Protein AF-A0A975T0T7-F1 (afdb_monomer)

Radius of gyration: 70.71 Å; Cα contacts (8 Å, |Δi|>4): 48; chains: 1; bounding box: 128×38×172 Å

Mean predicted aligned error: 21.13 Å

Solvent-accessible surface area (backbone atoms only — not comparable to full-atom values): 8539 Å² total; per-residue (Å²): 120,69,72,63,55,56,53,52,53,50,51,58,61,59,58,57,59,64,66,61,59,65,60,66,68,64,62,66,79,72,62,71,79,82,77,79,82,77,79,79,76,79,82,79,80,82,78,80,81,80,80,82,80,81,82,80,80,81,82,80,83,80,80,82,80,80,81,80,81,83,80,81,84,82,82,82,82,82,70,88,76,86,75,76,89,82,87,53,103,55,64,64,48,78,42,74,79,44,81,45,77,44,98,81,84,42,82,46,75,41,74,43,85,42,66,59,79,131

Sequence (118 aa):
MGKMVVTCVLALVFGFVGAFGAVATFQGSLQGAQGETGLTGAPGPTGPAGQDGADGLDGKDGKDGKAGKTGKAAKVQVKPVDLGSTGCSGRSVQVITDVTVTAGQKLRLTKKNVCVVK
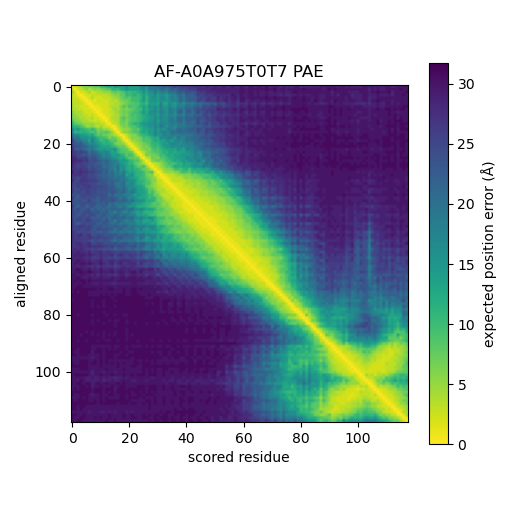
Foldseek 3Di:
DVVVVVVVVVCVVVVVVVPVVVVVVVVVVPDDDDDDDDDDDDDDDDDDDDDDDDDDDDDDDDDDDDDDDDDDDDDDDDDPDPDDDDDEPADWDKDFPDWDQDPPRDTDTDIDIDHDDD

Organism: NCBI:txid2849501

pLDDT: mean 75.36, std 14.73, range [47.97, 96.44]

Nearest PDB structures (foldseek):
  6z1p-assembly1_BE  TM=3.379E-01  e=6.964E+00  Tetrahymena thermophila SB210
  9c3c-assembly1_d  TM=2.327E-01  e=7.450E+00  Oryctolagus cuniculus

InterPro domains:
  IPR008160 Collagen triple helix repeat [PF01391] (31-72)

Structure (mmCIF, N/CA/C/O backbone):
data_AF-A0A975T0T7-F1
#
_entry.id   AF-A0A975T0T7-F1
#
loop_
_atom_site.group_PDB
_atom_site.id
_atom_site.type_symbol
_atom_site.label_atom_id
_atom_site.label_alt_id
_atom_site.label_comp_id
_atom_site.label_asym_id
_atom_site.label_entity_id
_atom_site.label_seq_id
_atom_site.pdbx_PDB_ins_code
_atom_site.Cartn_x
_atom_site.Cartn_y
_atom_site.Cartn_z
_atom_site.occupancy
_atom_site.B_iso_or_equiv
_atom_site.auth_seq_id
_atom_site.auth_comp_id
_atom_site.auth_asym_id
_atom_site.auth_atom_id
_atom_site.pdbx_PDB_model_num
ATOM 1 N N . MET A 1 1 ? -82.355 -4.352 106.293 1.00 59.28 1 MET A N 1
ATOM 2 C CA . MET A 1 1 ? -82.304 -5.206 105.081 1.00 59.28 1 MET A CA 1
ATOM 3 C C . MET A 1 1 ? -81.172 -4.854 104.101 1.00 59.28 1 MET A C 1
ATOM 5 O O . MET A 1 1 ? -80.663 -5.768 103.473 1.00 59.28 1 MET A O 1
ATOM 9 N N . GLY A 1 2 ? -80.691 -3.603 104.000 1.00 58.25 2 GLY A N 1
ATOM 10 C CA . GLY A 1 2 ? -79.673 -3.220 102.994 1.00 58.25 2 GLY A CA 1
ATOM 11 C C . GLY A 1 2 ? -78.262 -3.820 103.140 1.00 58.25 2 GLY A C 1
ATOM 12 O O . GLY A 1 2 ? -77.585 -4.024 102.140 1.00 58.25 2 GLY A O 1
ATOM 13 N N . LYS A 1 3 ? -77.817 -4.170 104.357 1.00 58.09 3 LYS A N 1
ATOM 14 C CA . LYS A 1 3 ? -76.463 -4.722 104.579 1.00 58.09 3 LYS A CA 1
ATOM 15 C C . LYS A 1 3 ? -76.270 -6.120 103.975 1.00 58.09 3 LYS A C 1
ATOM 17 O O . LYS A 1 3 ? -75.175 -6.437 103.544 1.00 58.09 3 LYS A O 1
ATOM 22 N N . MET A 1 4 ? -77.333 -6.921 103.887 1.00 65.12 4 MET A N 1
ATOM 23 C CA . MET A 1 4 ? -77.257 -8.305 103.401 1.00 65.12 4 MET A CA 1
ATOM 24 C C . MET A 1 4 ? -77.151 -8.382 101.868 1.00 65.12 4 MET A C 1
ATOM 26 O O . MET A 1 4 ? -76.485 -9.263 101.334 1.00 65.12 4 MET A O 1
ATOM 30 N N . VAL A 1 5 ? -77.745 -7.413 101.160 1.00 71.56 5 VAL A N 1
ATOM 31 C CA . VAL A 1 5 ? -77.688 -7.322 99.691 1.00 71.56 5 VAL A CA 1
ATOM 32 C C . VAL A 1 5 ? -76.306 -6.854 99.230 1.00 71.56 5 VAL A C 1
ATOM 34 O O . VAL A 1 5 ? -75.748 -7.424 98.298 1.00 71.56 5 VAL A O 1
ATOM 37 N N . VAL A 1 6 ? -75.707 -5.885 99.931 1.00 71.44 6 VAL A N 1
ATOM 38 C CA . VAL A 1 6 ? -74.359 -5.377 99.615 1.00 71.44 6 VAL A CA 1
ATOM 39 C C . VAL A 1 6 ? -73.295 -6.465 99.769 1.00 71.44 6 VAL A C 1
ATOM 41 O O . VAL A 1 6 ? -72.421 -6.581 98.914 1.00 71.44 6 VAL A O 1
ATOM 44 N N . THR A 1 7 ? -73.384 -7.309 100.802 1.00 73.00 7 THR A N 1
ATOM 45 C CA . THR A 1 7 ? -72.419 -8.402 101.004 1.00 73.00 7 THR A CA 1
ATOM 46 C C . THR A 1 7 ? -72.548 -9.495 99.939 1.00 73.00 7 THR A C 1
ATOM 48 O O . THR A 1 7 ? -71.535 -10.008 99.473 1.00 73.00 7 THR A O 1
ATOM 51 N N . CYS A 1 8 ? -73.770 -9.815 99.502 1.00 71.81 8 CYS A N 1
ATOM 52 C CA . CYS A 1 8 ? -74.005 -10.832 98.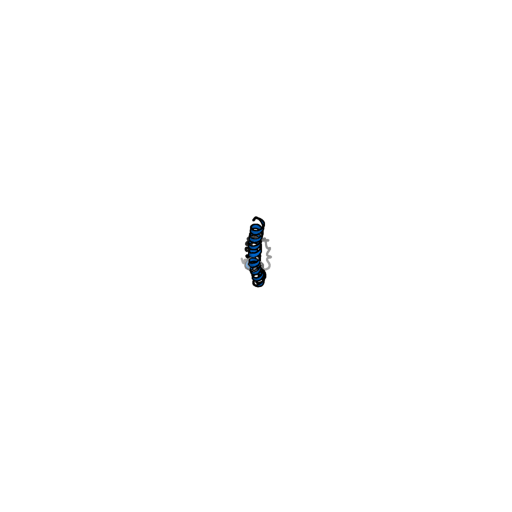471 1.00 71.81 8 CYS A CA 1
ATOM 53 C C . CYS A 1 8 ? -73.525 -10.370 97.083 1.00 71.81 8 CYS A C 1
ATOM 55 O O . CYS A 1 8 ? -72.896 -11.133 96.352 1.00 71.81 8 CYS A O 1
ATOM 57 N N . VAL A 1 9 ? -73.759 -9.097 96.743 1.00 73.88 9 VAL A N 1
ATOM 58 C CA . VAL A 1 9 ? -73.291 -8.506 95.479 1.00 73.88 9 VAL A CA 1
ATOM 59 C C . VAL A 1 9 ? -71.765 -8.384 95.464 1.00 73.88 9 VAL A C 1
ATOM 61 O O . VAL A 1 9 ? -71.150 -8.720 94.456 1.00 73.88 9 VAL A O 1
ATOM 64 N N . LEU A 1 10 ? -71.130 -8.006 96.584 1.00 67.38 10 LEU A N 1
ATOM 65 C CA . LEU A 1 10 ? -69.667 -8.039 96.684 1.00 67.38 10 LEU A CA 1
ATOM 66 C C . LEU A 1 10 ? -69.119 -9.463 96.497 1.00 67.38 10 LEU A C 1
ATOM 68 O O . LEU A 1 10 ? -68.175 -9.653 95.737 1.00 67.38 10 LEU A O 1
ATOM 72 N N . ALA A 1 11 ? -69.713 -10.471 97.143 1.00 69.31 11 ALA A N 1
ATOM 73 C CA . ALA A 1 11 ? -69.231 -11.851 97.061 1.00 69.31 11 ALA A CA 1
ATOM 74 C C . ALA A 1 11 ? -69.295 -12.424 95.632 1.00 69.31 11 ALA A C 1
ATOM 76 O O . ALA A 1 11 ? -68.367 -13.110 95.205 1.00 69.31 11 ALA A O 1
ATOM 77 N N . LEU A 1 12 ? -70.345 -12.103 94.869 1.00 67.62 12 LEU A N 1
ATOM 78 C CA . LEU A 1 12 ? -70.484 -12.548 93.478 1.00 67.62 12 LEU A CA 1
ATOM 79 C C . LEU A 1 12 ? -69.511 -11.835 92.527 1.00 67.62 12 LEU A C 1
ATOM 81 O O . LEU A 1 12 ? -68.972 -12.470 91.622 1.00 67.62 12 LEU A O 1
ATOM 85 N N . VAL A 1 13 ? -69.233 -10.547 92.754 1.00 64.81 13 VAL A N 1
ATOM 86 C CA . VAL A 1 13 ? -68.278 -9.770 91.943 1.00 64.81 13 VAL A CA 1
ATOM 87 C C . VAL A 1 13 ? -66.833 -10.188 92.230 1.00 64.81 13 VAL A C 1
ATOM 89 O O . VAL A 1 13 ? -66.057 -10.378 91.297 1.00 64.81 13 VAL A O 1
ATOM 92 N N . PHE A 1 14 ? -66.467 -10.404 93.497 1.00 61.16 14 PHE A N 1
ATOM 93 C CA . PHE A 1 14 ? -65.114 -10.840 93.861 1.00 61.16 14 PHE A CA 1
ATOM 94 C C . PHE A 1 14 ? -64.863 -12.332 93.577 1.00 61.16 14 PHE A C 1
ATOM 96 O O . PHE A 1 14 ? -63.736 -12.706 93.256 1.00 61.16 14 PHE A O 1
ATOM 103 N N . GLY A 1 15 ? -65.896 -13.182 93.621 1.00 59.81 15 GLY A N 1
ATOM 104 C CA . GLY A 1 15 ? -65.780 -14.614 93.325 1.00 59.81 15 GLY A CA 1
ATOM 105 C C . GLY A 1 15 ? -65.543 -14.942 91.844 1.00 59.81 15 GLY A C 1
ATOM 106 O O . GLY A 1 15 ? -64.828 -15.893 91.539 1.00 59.81 15 GLY A O 1
ATOM 107 N N . PHE A 1 16 ? -66.083 -14.146 90.912 1.00 57.09 16 PHE A N 1
ATOM 108 C CA . PHE A 1 16 ? -65.941 -14.403 89.468 1.00 57.09 16 PHE A CA 1
ATOM 109 C C . PHE A 1 16 ? -64.597 -13.939 88.883 1.00 57.09 16 PHE A C 1
ATOM 111 O O . PHE A 1 16 ? -64.105 -14.524 87.917 1.00 57.09 16 PHE A O 1
ATOM 118 N N . VAL A 1 17 ? -63.964 -12.927 89.486 1.00 60.28 17 VAL A N 1
ATOM 119 C CA . VAL A 1 17 ? -62.662 -12.401 89.033 1.00 60.28 17 VAL A CA 1
ATOM 120 C C . VAL A 1 17 ? -61.508 -13.352 89.393 1.00 60.28 17 VAL A C 1
ATOM 122 O O . VAL A 1 17 ? -60.499 -13.392 88.692 1.00 60.28 17 VAL A O 1
ATOM 125 N N . GLY A 1 18 ? -61.670 -14.188 90.425 1.00 55.28 18 GLY A N 1
ATOM 126 C CA . GLY A 1 18 ? -60.647 -15.152 90.849 1.00 55.28 18 GLY A CA 1
ATOM 127 C C . GLY A 1 18 ? -60.440 -16.340 89.898 1.00 55.28 18 GLY A C 1
ATOM 128 O O . GLY A 1 18 ? -59.330 -16.859 89.814 1.00 55.28 18 GLY A O 1
ATOM 129 N N . ALA A 1 19 ? -61.468 -16.761 89.151 1.00 55.59 19 ALA A N 1
ATOM 130 C CA . ALA A 1 19 ? -61.391 -17.953 88.295 1.00 55.59 19 ALA A CA 1
ATOM 131 C C . ALA A 1 19 ? -60.829 -17.673 86.886 1.00 55.59 19 ALA A C 1
ATOM 133 O O . ALA A 1 19 ? -60.197 -18.544 86.294 1.00 55.59 19 ALA A O 1
ATOM 134 N N . PHE A 1 20 ? -60.991 -16.453 86.360 1.00 59.03 20 PHE A N 1
ATOM 135 C CA . PHE A 1 20 ? -60.449 -16.073 85.045 1.00 59.03 20 PHE A CA 1
ATOM 136 C C . PHE A 1 20 ? -58.959 -15.696 85.079 1.00 59.03 20 PHE A C 1
ATOM 138 O O . PHE A 1 20 ? -58.284 -15.776 84.053 1.00 59.03 20 PHE A O 1
ATOM 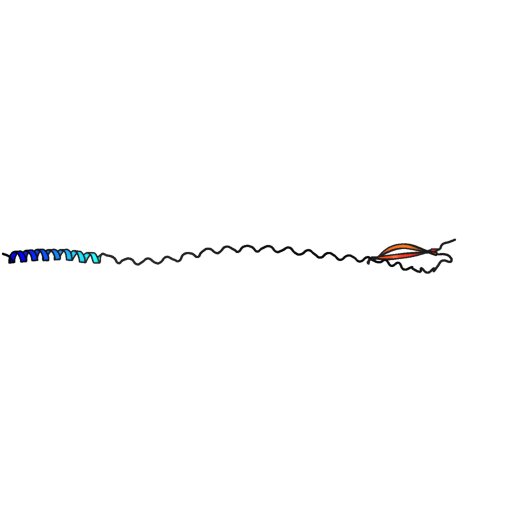145 N N . GLY A 1 21 ? -58.415 -15.350 86.251 1.00 55.03 21 GLY A N 1
ATOM 146 C CA . GLY A 1 21 ? -56.992 -15.035 86.413 1.00 55.03 21 GLY A CA 1
ATOM 147 C C . GLY A 1 21 ? -56.058 -16.247 86.283 1.00 55.03 21 GLY A C 1
ATOM 148 O O . GLY A 1 21 ? -54.898 -16.079 85.914 1.00 55.03 21 GLY A O 1
ATOM 149 N N . ALA A 1 22 ? -56.552 -17.467 86.530 1.00 54.66 22 ALA A N 1
ATOM 150 C CA . ALA A 1 22 ? -55.740 -18.687 86.463 1.00 54.66 22 ALA A CA 1
ATOM 151 C C . ALA A 1 22 ? -55.515 -19.207 85.029 1.00 54.66 22 ALA A C 1
ATOM 153 O O . ALA A 1 22 ? -54.559 -19.942 84.795 1.00 54.66 22 ALA A O 1
ATOM 154 N N . VAL A 1 23 ? -56.356 -18.824 84.056 1.00 57.12 23 VAL A N 1
ATOM 155 C CA . VAL A 1 23 ? -56.200 -19.277 82.659 1.00 57.12 23 VAL A CA 1
ATOM 156 C C . VAL A 1 23 ? -55.215 -18.406 81.866 1.00 57.12 23 VAL A C 1
ATOM 158 O O . VAL A 1 23 ? -54.580 -18.886 80.930 1.00 57.12 23 VAL A O 1
ATOM 161 N N . ALA A 1 24 ? -55.029 -17.143 82.269 1.00 55.53 24 ALA A N 1
ATOM 162 C CA . ALA A 1 24 ? -54.187 -16.186 81.550 1.00 55.53 24 ALA A CA 1
ATOM 163 C C . ALA A 1 24 ? -52.677 -16.397 81.775 1.00 55.53 24 ALA A C 1
ATOM 165 O O . ALA A 1 24 ? -51.871 -15.991 80.941 1.00 55.53 24 ALA A O 1
ATOM 166 N N . THR A 1 25 ? -52.268 -17.052 82.867 1.00 56.16 25 THR A N 1
ATOM 167 C CA . THR A 1 25 ? -50.843 -17.287 83.168 1.00 56.16 25 THR A CA 1
ATOM 168 C C . THR A 1 25 ? -50.283 -18.567 82.540 1.00 56.16 25 THR A C 1
ATOM 170 O O . THR A 1 25 ? -49.067 -18.689 82.417 1.00 56.16 25 THR A O 1
ATOM 173 N N . PHE A 1 26 ? -51.133 -19.493 82.078 1.00 57.59 26 PHE A N 1
ATOM 174 C CA . PHE A 1 26 ? -50.700 -20.741 81.431 1.00 57.59 26 PHE A CA 1
ATOM 175 C C . PHE A 1 26 ? -50.475 -20.627 79.916 1.00 57.59 26 PHE A C 1
ATOM 177 O O . PHE A 1 26 ? -49.784 -21.464 79.343 1.00 57.59 26 PHE A O 1
ATOM 184 N N . GLN A 1 27 ? -51.017 -19.606 79.244 1.00 57.66 27 GLN A N 1
ATOM 185 C CA . GLN A 1 27 ? -50.856 -19.466 77.787 1.00 57.66 27 GLN A CA 1
ATOM 186 C C . GLN A 1 27 ? -49.541 -18.784 77.378 1.00 57.66 27 GLN A C 1
ATOM 188 O O . GLN A 1 27 ? -49.110 -18.931 76.238 1.00 57.66 27 GLN A O 1
ATOM 193 N N . GLY A 1 28 ? -48.871 -18.082 78.297 1.00 58.09 28 GLY A N 1
ATOM 194 C CA . GLY A 1 28 ? -47.596 -17.416 78.013 1.00 58.09 28 GLY A CA 1
ATOM 195 C C . GLY A 1 28 ? -46.391 -18.359 77.936 1.00 58.09 28 GLY A C 1
ATOM 196 O O . GLY A 1 28 ? -45.397 -18.018 77.305 1.00 58.09 28 GLY A O 1
ATOM 197 N N . SER A 1 29 ? -46.461 -19.546 78.547 1.00 61.34 29 SER A N 1
ATOM 198 C CA . SER A 1 29 ? -45.332 -20.485 78.650 1.00 61.34 29 SER A CA 1
ATOM 199 C C . SER A 1 29 ? -45.235 -21.502 77.506 1.00 61.34 29 SER A C 1
ATOM 201 O O . SER A 1 29 ? -44.238 -22.213 77.417 1.00 61.34 29 SER A O 1
ATOM 203 N N . LEU A 1 30 ? -46.233 -21.562 76.616 1.00 64.75 30 LEU A N 1
ATOM 204 C CA . LEU A 1 30 ? -46.232 -22.431 75.428 1.00 64.75 30 LEU A CA 1
ATOM 205 C C . LEU A 1 30 ? -45.954 -21.680 74.118 1.00 64.75 30 LEU A C 1
ATOM 207 O O . LEU A 1 30 ? -45.768 -22.316 73.080 1.00 64.75 30 LEU A O 1
ATOM 211 N N . GLN A 1 31 ? -45.909 -20.346 74.141 1.00 72.94 31 GLN A N 1
ATOM 212 C CA . GLN A 1 31 ? -45.575 -19.568 72.954 1.00 72.94 31 GLN A CA 1
ATOM 213 C C . GLN A 1 31 ? -44.058 -19.631 72.737 1.00 72.94 31 GLN A C 1
ATOM 215 O O . GLN A 1 31 ? -43.291 -18.939 73.405 1.00 72.94 31 GLN A O 1
ATOM 220 N N . GLY A 1 32 ? -43.619 -20.498 71.822 1.00 75.69 32 GLY A N 1
ATOM 221 C CA . GLY A 1 32 ? -42.217 -20.580 71.414 1.00 75.69 32 GLY A CA 1
ATOM 222 C C . GLY A 1 32 ? -41.691 -19.225 70.932 1.00 75.69 32 GLY A C 1
ATOM 223 O O . GLY A 1 32 ? -42.444 -18.413 70.390 1.00 75.69 32 GLY A O 1
ATOM 224 N N . ALA A 1 33 ? -40.395 -18.978 71.142 1.00 81.62 33 ALA A N 1
ATOM 225 C CA . ALA A 1 33 ? -39.737 -17.773 70.652 1.00 81.62 33 ALA A CA 1
ATOM 226 C C . ALA A 1 33 ? -39.969 -17.613 69.140 1.00 81.62 33 ALA A C 1
ATOM 228 O O . ALA A 1 33 ? -39.939 -18.590 68.389 1.00 81.62 33 ALA A O 1
ATOM 229 N N . GLN A 1 34 ? -40.212 -16.377 68.698 1.00 83.44 34 GLN A N 1
ATOM 230 C CA . GLN A 1 34 ? -40.298 -16.063 67.275 1.00 83.44 34 GLN A CA 1
ATOM 231 C C . GLN A 1 34 ? -38.996 -16.498 66.588 1.00 83.44 34 GLN A C 1
ATOM 233 O O . GLN A 1 34 ? -37.911 -16.196 67.081 1.00 83.44 34 GLN A O 1
ATOM 238 N N . GLY A 1 35 ? -39.115 -17.218 65.469 1.00 85.25 35 GLY A N 1
ATOM 239 C CA . GLY A 1 35 ? -37.957 -17.669 64.699 1.00 85.25 35 GLY A CA 1
ATOM 240 C C . GLY A 1 35 ? -37.081 -16.500 64.246 1.00 85.25 35 GLY A C 1
ATOM 241 O O . GLY A 1 35 ? -37.577 -15.393 64.020 1.00 85.25 35 GLY A O 1
ATOM 242 N N . GLU A 1 36 ? -35.779 -16.753 64.122 1.00 89.75 36 GLU A N 1
ATOM 243 C CA . GLU A 1 36 ? -34.833 -15.760 63.619 1.00 89.75 36 GLU A CA 1
ATOM 244 C C . GLU A 1 36 ? -35.210 -15.305 62.203 1.00 89.75 36 GLU A C 1
ATOM 246 O O . GLU A 1 36 ? -35.731 -16.074 61.389 1.00 89.75 36 GLU A O 1
ATOM 251 N N . THR A 1 37 ? -34.942 -14.033 61.903 1.00 90.00 37 THR A N 1
ATOM 252 C CA . THR A 1 37 ? -35.093 -13.492 60.551 1.00 90.00 37 THR A CA 1
ATOM 253 C C . THR A 1 37 ? -34.204 -14.279 59.590 1.00 90.00 37 THR A C 1
ATOM 255 O O . THR A 1 37 ? -33.019 -14.474 59.855 1.00 90.00 37 THR A O 1
ATOM 258 N N . GLY A 1 38 ? -34.769 -14.713 58.460 1.00 89.94 38 GLY A N 1
ATOM 259 C CA . GLY A 1 38 ? -34.012 -15.417 57.427 1.00 89.94 38 GLY A CA 1
ATOM 260 C C . GLY A 1 38 ? -32.822 -14.598 56.917 1.00 89.94 38 GLY A C 1
ATOM 261 O O . GLY A 1 38 ? -32.863 -13.367 56.887 1.00 89.94 38 GLY A O 1
ATOM 262 N N . LEU A 1 39 ? -31.760 -15.291 56.503 1.00 93.12 39 LEU A N 1
ATOM 263 C CA . LEU A 1 39 ? -30.573 -14.658 55.931 1.00 93.12 39 LEU A CA 1
ATOM 264 C C . LEU A 1 39 ? -30.928 -13.872 54.660 1.00 93.12 39 LEU A C 1
ATOM 266 O O . LEU A 1 39 ? -31.739 -14.315 53.845 1.00 93.12 39 LEU A O 1
ATOM 270 N N . THR A 1 40 ? -30.276 -12.723 54.469 1.00 93.25 40 THR A N 1
ATOM 271 C CA . THR A 1 40 ? -30.348 -11.965 53.215 1.00 93.25 40 THR A CA 1
ATOM 272 C C . THR A 1 40 ? -29.873 -12.839 52.054 1.00 93.25 40 THR A C 1
ATOM 274 O O . THR A 1 40 ? -28.855 -13.524 52.162 1.00 93.25 40 THR A O 1
ATOM 277 N N . GLY A 1 41 ? -30.604 -12.808 50.936 1.00 93.00 41 GLY A N 1
ATOM 278 C CA . GLY A 1 41 ? -30.229 -13.538 49.726 1.00 93.00 41 GLY A CA 1
ATOM 279 C C . GLY A 1 41 ? -28.850 -13.129 49.198 1.00 93.00 41 GLY A C 1
ATOM 280 O O . GLY A 1 41 ? -28.401 -11.999 49.399 1.00 93.00 41 GLY A O 1
ATOM 281 N N . ALA A 1 42 ? -28.179 -14.055 48.512 1.00 95.44 42 ALA A N 1
ATOM 282 C CA . ALA A 1 42 ? -26.901 -13.772 47.870 1.00 95.44 42 ALA A CA 1
ATOM 283 C C . ALA A 1 42 ? -27.048 -12.670 46.797 1.00 95.44 42 ALA A C 1
ATOM 285 O O . ALA A 1 42 ? -28.112 -12.560 46.177 1.00 95.44 42 ALA A O 1
ATOM 286 N N . PRO A 1 43 ? -25.992 -11.874 46.539 1.00 95.19 43 PRO A N 1
ATOM 287 C CA . PRO A 1 43 ? -25.964 -10.958 45.404 1.00 95.19 43 PRO A CA 1
ATOM 288 C C . PRO A 1 43 ? -26.279 -11.678 44.086 1.00 95.19 43 PRO A C 1
ATOM 290 O O . PRO A 1 43 ? -25.914 -12.840 43.899 1.00 95.19 43 PRO A O 1
ATOM 293 N N . GLY A 1 44 ? -26.939 -10.975 43.163 1.00 95.50 44 GLY A N 1
ATOM 294 C CA . GLY A 1 44 ? -27.188 -11.493 41.819 1.00 95.50 44 GLY A CA 1
ATOM 295 C C . GLY A 1 44 ? -25.888 -11.738 41.035 1.00 95.50 44 GLY A C 1
ATOM 296 O O . GLY A 1 44 ? -24.844 -11.178 41.381 1.00 95.50 44 GLY A O 1
ATOM 297 N N . PRO A 1 45 ? -25.930 -12.560 39.972 1.00 96.38 45 PRO A N 1
ATOM 298 C CA . PRO A 1 45 ? -24.766 -12.795 39.126 1.00 96.38 45 PRO A CA 1
ATOM 299 C C . PRO A 1 45 ? -24.334 -11.514 38.401 1.00 96.38 45 PRO A C 1
ATOM 301 O O . PRO A 1 45 ? -25.150 -10.641 38.100 1.00 96.38 45 PRO A O 1
ATOM 304 N N . THR A 1 46 ? -23.045 -11.426 38.075 1.00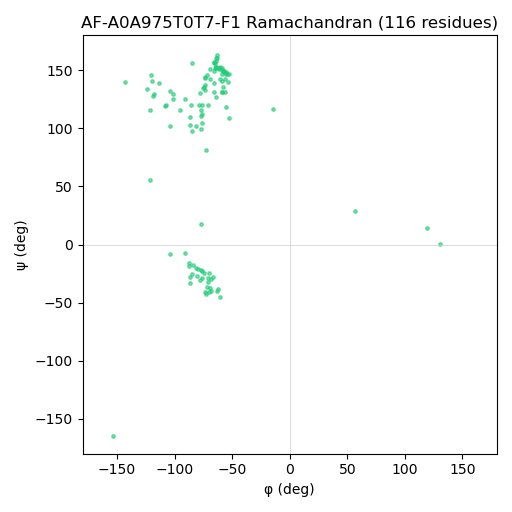 96.31 46 THR A N 1
ATOM 305 C CA . THR A 1 46 ? -22.507 -10.379 37.198 1.00 96.31 46 THR A CA 1
ATOM 306 C C . THR A 1 46 ? -23.194 -10.425 35.830 1.00 96.31 46 THR A C 1
ATOM 308 O O . THR A 1 46 ? -23.452 -11.505 35.297 1.00 96.31 46 THR A O 1
ATOM 311 N N . GLY A 1 47 ? -23.479 -9.255 35.251 1.00 95.88 47 GLY A N 1
ATOM 312 C CA . GLY A 1 47 ? -24.036 -9.152 33.901 1.00 95.88 47 GLY A CA 1
ATOM 313 C C . GLY A 1 47 ? -23.093 -9.699 32.815 1.00 95.88 47 GLY A C 1
ATOM 314 O O . GLY A 1 47 ? -21.896 -9.866 33.063 1.00 95.88 47 GLY A O 1
ATOM 315 N N . PRO A 1 48 ? -23.612 -9.980 31.605 1.00 96.38 48 PRO A N 1
ATOM 316 C CA . PRO A 1 48 ? -22.787 -10.426 30.486 1.00 96.38 48 PRO A CA 1
ATOM 317 C C . PRO A 1 48 ? -21.783 -9.344 30.066 1.00 96.38 48 PRO A C 1
ATOM 319 O O . PRO A 1 48 ? -21.984 -8.154 30.318 1.00 96.38 48 PRO A O 1
ATO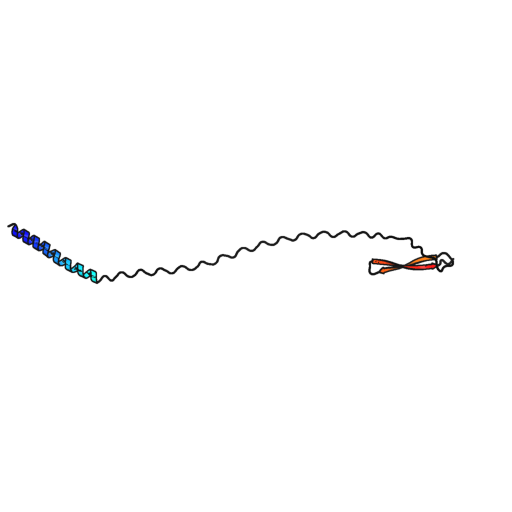M 322 N N . ALA A 1 49 ? -20.710 -9.762 29.393 1.00 96.25 49 ALA A N 1
ATOM 323 C CA . ALA A 1 49 ? -19.775 -8.836 28.761 1.00 96.25 49 ALA A CA 1
ATOM 324 C C . ALA A 1 49 ? -20.481 -7.972 27.696 1.00 96.25 49 ALA A C 1
ATOM 326 O O . ALA A 1 49 ? -21.487 -8.381 27.110 1.00 96.25 49 ALA A O 1
ATOM 327 N N . GLY A 1 50 ? -19.947 -6.772 27.449 1.00 95.94 50 GLY A N 1
ATOM 328 C CA . GLY A 1 50 ? -20.400 -5.919 26.349 1.00 95.94 50 GLY A CA 1
ATOM 329 C C . GLY A 1 50 ? -20.128 -6.555 24.982 1.00 95.94 50 GLY A C 1
ATOM 330 O O . GLY A 1 50 ? -19.295 -7.451 24.868 1.00 95.94 50 GLY A O 1
ATOM 331 N N . GLN A 1 51 ? -20.837 -6.091 23.951 1.00 96.44 51 GLN A N 1
ATOM 332 C CA . GLN A 1 51 ? -20.565 -6.497 22.569 1.00 96.44 51 GLN A CA 1
ATOM 333 C C . GLN A 1 51 ? -19.225 -5.925 22.095 1.00 96.44 51 GLN A C 1
ATOM 335 O O . GLN A 1 51 ? -18.815 -4.849 22.541 1.00 96.44 51 GLN A O 1
ATOM 340 N N . ASP A 1 52 ? -18.578 -6.632 21.171 1.00 95.69 52 ASP A N 1
ATOM 341 C CA . ASP A 1 52 ? -17.366 -6.151 20.514 1.00 95.69 52 ASP A CA 1
ATOM 342 C C . ASP A 1 52 ? -17.641 -4.853 19.734 1.00 95.69 52 ASP A C 1
ATOM 344 O O . ASP A 1 52 ? -18.760 -4.582 19.288 1.00 95.69 52 ASP A O 1
ATOM 348 N N . GLY A 1 53 ? -16.606 -4.022 19.588 1.00 95.31 53 GLY A N 1
ATOM 349 C CA . GLY A 1 53 ? -16.683 -2.816 18.767 1.00 95.31 53 GLY A CA 1
ATOM 350 C C . GLY A 1 53 ? -16.864 -3.147 17.282 1.00 95.31 53 GLY A C 1
ATOM 351 O O . GLY A 1 53 ? -16.480 -4.220 16.828 1.00 95.31 53 GLY A O 1
ATOM 352 N N . ALA A 1 54 ? -17.429 -2.210 16.518 1.00 96.12 54 ALA A N 1
ATOM 353 C CA . ALA A 1 54 ? -17.530 -2.348 15.067 1.00 96.12 54 ALA A CA 1
ATOM 354 C C . ALA A 1 54 ? -16.143 -2.338 14.401 1.00 96.12 54 ALA A C 1
ATOM 356 O O . ALA A 1 54 ? -15.228 -1.652 14.870 1.00 96.12 54 ALA A O 1
ATOM 357 N N . ASP A 1 55 ? -16.021 -3.051 13.280 1.00 95.50 55 ASP A N 1
ATOM 358 C CA . ASP A 1 55 ? -14.815 -3.044 12.455 1.00 95.50 55 ASP A CA 1
ATOM 359 C C . ASP A 1 55 ? -14.474 -1.626 11.963 1.00 95.50 55 ASP A C 1
ATOM 361 O O . ASP A 1 55 ? -15.341 -0.767 11.765 1.00 95.50 55 ASP A O 1
ATOM 365 N N . GLY A 1 56 ? -13.178 -1.374 11.766 1.00 95.50 56 GLY A N 1
ATOM 366 C CA . GLY A 1 56 ? -12.699 -0.123 11.181 1.00 95.50 56 GLY A CA 1
ATOM 367 C C . GLY A 1 56 ? -13.131 0.037 9.719 1.00 95.50 56 GLY A C 1
ATOM 368 O O . GLY A 1 56 ? -13.399 -0.936 9.024 1.00 95.50 56 GLY A O 1
ATOM 369 N N . LEU A 1 57 ? -13.167 1.283 9.237 1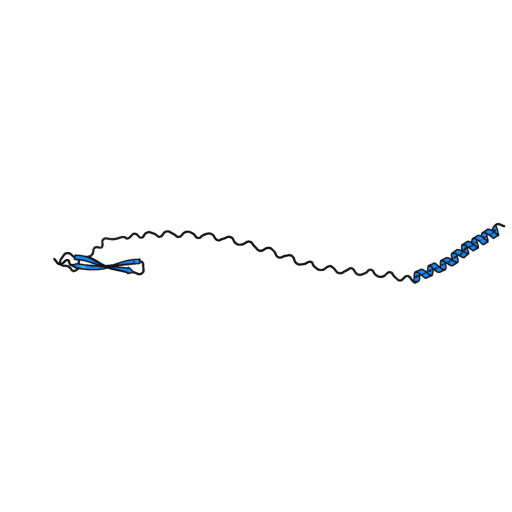.00 95.81 57 LEU A N 1
ATOM 370 C CA . LEU A 1 57 ? -13.421 1.570 7.823 1.00 95.81 57 LEU A CA 1
ATOM 371 C C . LEU A 1 57 ? -12.218 1.178 6.957 1.00 95.81 57 LEU A C 1
ATOM 373 O O . LEU A 1 57 ? -11.068 1.371 7.363 1.00 95.81 57 LEU A O 1
ATOM 377 N N . ASP A 1 58 ? -12.497 0.721 5.736 1.00 94.62 58 ASP A N 1
ATOM 378 C CA . ASP A 1 58 ? -11.470 0.431 4.739 1.00 94.62 58 ASP A CA 1
ATOM 379 C C . ASP A 1 58 ? -10.591 1.656 4.436 1.00 94.62 58 ASP A C 1
ATOM 381 O O . ASP A 1 58 ? -11.015 2.819 4.479 1.00 94.62 58 ASP A O 1
ATOM 385 N N . GLY A 1 59 ? -9.327 1.379 4.111 1.00 94.38 59 GLY A N 1
ATOM 386 C CA . GLY A 1 59 ? -8.378 2.393 3.671 1.00 94.38 59 GLY A CA 1
ATOM 387 C C . GLY A 1 59 ? -8.798 3.041 2.349 1.00 94.38 59 GLY A C 1
ATOM 388 O O . GLY A 1 59 ? -9.458 2.437 1.513 1.00 94.38 59 GLY A O 1
ATOM 389 N N . LYS A 1 60 ? -8.380 4.292 2.142 1.00 95.50 60 LYS A N 1
ATOM 390 C CA . LYS A 1 60 ? -8.604 5.018 0.883 1.00 95.50 60 LYS A CA 1
ATOM 391 C C . LYS A 1 60 ? -7.675 4.471 -0.197 1.00 95.50 60 LYS A C 1
ATOM 393 O O . LYS A 1 60 ? -6.507 4.206 0.096 1.00 95.50 60 LYS A O 1
ATOM 398 N N . ASP A 1 61 ? -8.156 4.423 -1.434 1.00 94.12 61 ASP A N 1
ATOM 399 C CA . ASP A 1 61 ? -7.326 4.070 -2.584 1.00 94.12 61 ASP A CA 1
ATOM 400 C C . ASP A 1 61 ? -6.084 4.970 -2.699 1.00 94.12 61 ASP A C 1
ATOM 402 O O . ASP A 1 61 ? -6.087 6.163 -2.362 1.00 94.12 61 ASP A O 1
ATOM 406 N N . GLY A 1 62 ? -4.993 4.374 -3.184 1.00 94.06 62 GLY A N 1
ATOM 407 C CA . GLY A 1 62 ? -3.757 5.088 -3.480 1.00 94.06 62 GLY A CA 1
ATOM 408 C C . GLY A 1 62 ? -3.936 6.101 -4.614 1.00 94.06 62 GLY A C 1
ATOM 409 O O . GLY A 1 62 ? -4.808 5.969 -5.464 1.00 94.06 62 GLY A O 1
ATOM 410 N N . LYS A 1 63 ? -3.081 7.129 -4.648 1.00 94.69 63 LYS A N 1
ATOM 411 C CA . LYS A 1 63 ? -3.057 8.089 -5.762 1.00 94.69 63 LYS A CA 1
ATOM 412 C C . LYS A 1 63 ? -2.441 7.447 -7.003 1.00 94.69 63 LYS A C 1
ATOM 414 O O . LYS A 1 63 ? -1.431 6.752 -6.889 1.00 94.69 63 LYS A O 1
ATOM 419 N N . ASP A 1 64 ? -2.977 7.788 -8.170 1.00 93.81 64 ASP A N 1
ATOM 420 C CA . ASP A 1 64 ? -2.404 7.395 -9.455 1.00 93.81 64 ASP A CA 1
ATOM 421 C C . ASP A 1 64 ? -0.928 7.802 -9.589 1.00 93.81 64 ASP A C 1
ATOM 423 O O . ASP A 1 64 ? -0.475 8.848 -9.100 1.00 93.81 64 ASP A O 1
ATOM 427 N N . GLY A 1 65 ? -0.167 6.965 -10.297 1.00 91.44 65 GLY A N 1
ATOM 428 C CA . GLY A 1 65 ? 1.229 7.231 -10.629 1.00 91.44 65 GLY A CA 1
ATOM 429 C C . GLY A 1 65 ? 1.394 8.442 -11.556 1.00 91.44 65 GLY A C 1
ATOM 430 O O . GLY A 1 65 ? 0.532 8.763 -12.371 1.00 91.44 65 GLY A O 1
ATOM 431 N N . LYS A 1 66 ? 2.542 9.125 -11.467 1.00 92.62 66 LYS A N 1
ATOM 432 C CA . LYS A 1 66 ? 2.874 10.233 -12.379 1.00 92.62 66 LYS A CA 1
ATOM 433 C C . LYS A 1 66 ? 3.135 9.705 -13.795 1.00 92.62 66 LYS A C 1
ATOM 435 O O . LYS A 1 66 ? 3.795 8.682 -13.960 1.00 92.62 66 LYS A O 1
ATOM 440 N N . ALA A 1 67 ? 2.699 10.457 -14.806 1.00 91.06 67 ALA A N 1
ATOM 441 C CA . ALA A 1 67 ? 3.017 10.173 -16.203 1.00 91.06 67 ALA A CA 1
ATOM 442 C C . ALA A 1 67 ? 4.540 10.096 -16.441 1.00 91.06 67 ALA A C 1
ATOM 444 O O . ALA A 1 67 ? 5.320 10.864 -15.866 1.00 91.06 67 ALA A O 1
ATOM 445 N N . GLY A 1 68 ? 4.958 9.169 -17.308 1.00 86.31 68 GLY A N 1
ATOM 446 C CA . GLY A 1 68 ? 6.354 9.014 -17.718 1.00 86.31 68 GLY A CA 1
ATOM 447 C C . GLY A 1 68 ? 6.879 10.237 -18.480 1.00 86.31 68 GLY A C 1
ATOM 448 O O . GLY A 1 68 ? 6.127 10.958 -19.132 1.00 86.31 68 GLY A O 1
ATOM 449 N N . LYS A 1 69 ? 8.192 10.485 -18.408 1.00 88.50 69 LYS A N 1
ATOM 450 C CA . LYS A 1 69 ? 8.833 11.591 -19.139 1.00 88.50 69 LYS A CA 1
ATOM 451 C C . LYS A 1 69 ? 8.936 11.254 -20.631 1.00 88.50 69 LYS A C 1
ATOM 453 O O . LYS A 1 69 ? 9.389 10.167 -20.980 1.00 88.50 69 LYS A O 1
ATOM 458 N N . THR A 1 70 ? 8.605 12.205 -21.503 1.00 87.25 70 THR A N 1
ATOM 459 C CA . THR A 1 70 ? 8.815 12.090 -22.955 1.00 87.25 70 THR A CA 1
ATOM 460 C C . THR A 1 70 ? 10.299 11.872 -23.282 1.00 87.25 70 THR A C 1
ATOM 462 O O . THR A 1 70 ? 11.164 12.599 -22.785 1.00 87.25 70 THR A O 1
ATOM 465 N N . GLY A 1 71 ? 10.607 10.881 -24.126 1.00 79.25 71 GLY A N 1
ATOM 466 C CA . GLY A 1 71 ? 11.968 10.608 -24.601 1.00 79.25 71 GLY A CA 1
ATOM 467 C C . GLY A 1 71 ? 12.512 11.739 -25.483 1.00 79.25 71 GLY A C 1
ATOM 468 O O . GLY A 1 71 ? 11.791 12.301 -26.305 1.00 79.25 71 GLY A O 1
ATOM 469 N N . LYS A 1 72 ? 13.792 12.098 -25.320 1.00 81.44 72 LYS A N 1
ATOM 470 C CA . LYS A 1 72 ? 14.439 13.138 -26.140 1.00 81.44 72 LYS A CA 1
ATOM 471 C C . LYS A 1 72 ? 14.715 12.609 -27.553 1.00 81.44 72 LYS A C 1
ATOM 473 O O . LYS A 1 72 ? 15.290 11.535 -27.701 1.00 81.44 72 LYS A O 1
ATOM 478 N N . ALA A 1 73 ? 14.372 13.387 -28.582 1.00 75.06 73 ALA A N 1
ATOM 479 C CA . ALA A 1 73 ? 14.710 13.073 -29.970 1.00 75.06 73 ALA A CA 1
ATOM 480 C C . ALA A 1 73 ? 16.239 13.088 -30.183 1.00 75.06 73 ALA A C 1
ATOM 482 O O . ALA A 1 73 ? 16.910 14.074 -29.862 1.00 75.06 73 ALA A O 1
ATOM 483 N N . ALA A 1 74 ? 16.797 12.006 -30.734 1.00 69.69 74 ALA A N 1
ATOM 484 C CA . ALA A 1 74 ? 18.216 11.916 -31.065 1.00 69.69 74 ALA A CA 1
ATOM 485 C C . ALA A 1 74 ? 18.513 12.703 -32.354 1.00 69.69 74 ALA A C 1
ATOM 487 O O . ALA A 1 74 ? 18.028 12.364 -33.431 1.00 69.69 74 ALA A O 1
ATOM 488 N N . LYS A 1 75 ? 19.326 13.763 -32.259 1.00 62.41 75 LYS A N 1
ATOM 489 C CA . LYS A 1 75 ? 19.850 14.473 -33.436 1.00 62.41 75 LYS A CA 1
ATOM 490 C C . LYS A 1 75 ? 20.984 13.649 -34.054 1.00 62.41 75 LYS A C 1
ATOM 492 O O . LYS A 1 75 ? 22.062 13.555 -33.470 1.00 62.41 75 LYS A O 1
ATOM 497 N N . VAL A 1 76 ? 20.755 13.080 -35.237 1.00 73.06 76 VAL A N 1
ATOM 498 C CA . VAL A 1 76 ? 21.798 12.412 -36.031 1.00 73.06 76 VAL A CA 1
ATOM 499 C C . VAL A 1 76 ? 22.666 13.485 -36.689 1.00 73.06 76 VAL A C 1
ATOM 501 O O . VAL A 1 76 ? 22.249 14.141 -37.638 1.00 73.06 76 VAL A O 1
ATOM 504 N N . GLN A 1 77 ? 23.870 13.701 -36.162 1.00 58.66 77 GLN A N 1
ATOM 505 C CA . GLN A 1 77 ? 24.854 14.590 -36.779 1.00 58.66 77 GLN A CA 1
ATOM 506 C C . GLN A 1 77 ? 25.665 13.805 -37.813 1.00 58.66 77 GLN A C 1
ATOM 508 O O . GLN A 1 77 ? 26.572 13.052 -37.458 1.00 58.66 77 GLN A O 1
ATOM 513 N N . VAL A 1 78 ? 25.352 13.988 -39.094 1.00 47.97 78 VAL A N 1
ATOM 514 C CA . VAL A 1 78 ? 26.208 13.533 -40.195 1.00 47.97 78 VAL A CA 1
ATOM 515 C C . VAL A 1 78 ? 27.262 14.603 -40.472 1.00 47.97 78 VAL A C 1
ATOM 517 O O . VAL A 1 78 ? 27.001 15.601 -41.135 1.00 47.97 78 VAL A O 1
ATOM 520 N N . LYS A 1 79 ? 28.465 14.425 -39.920 1.00 64.44 79 LYS A N 1
ATOM 521 C CA . LYS A 1 79 ? 29.630 15.198 -40.368 1.00 64.44 79 LYS A CA 1
ATOM 522 C C . LYS A 1 79 ? 30.069 14.660 -41.735 1.00 64.44 79 LYS A C 1
ATOM 524 O O . LYS A 1 79 ? 30.105 13.433 -41.881 1.00 64.44 79 LYS A O 1
ATOM 529 N N . PRO A 1 80 ? 30.419 15.520 -42.709 1.00 56.66 80 PRO A N 1
ATOM 530 C CA . PRO A 1 80 ? 31.087 15.077 -43.924 1.00 56.66 80 PRO A CA 1
ATOM 531 C C . PRO A 1 80 ? 32.345 14.322 -43.506 1.00 56.66 80 PRO A C 1
ATOM 533 O O . PRO A 1 80 ? 33.188 14.857 -42.788 1.00 56.66 80 PRO A O 1
ATOM 536 N N . VAL A 1 81 ? 32.416 13.040 -43.850 1.00 60.09 81 VAL A N 1
ATOM 537 C CA . VAL A 1 81 ? 33.616 12.262 -43.577 1.00 60.09 81 VAL A CA 1
ATOM 538 C C . VAL A 1 81 ? 34.546 12.484 -44.758 1.00 60.09 81 VAL A C 1
ATOM 540 O O . VAL A 1 81 ? 34.253 12.004 -45.850 1.00 60.09 81 VAL A O 1
ATOM 543 N N . ASP A 1 82 ? 35.642 13.207 -44.536 1.00 56.03 82 ASP A N 1
ATOM 544 C CA . ASP A 1 82 ? 36.763 13.233 -45.470 1.00 56.03 82 ASP A CA 1
ATOM 545 C C . ASP A 1 82 ? 37.477 11.887 -45.411 1.00 56.03 82 ASP A C 1
ATOM 547 O O . ASP A 1 82 ? 37.911 11.412 -44.360 1.00 56.03 82 ASP A O 1
ATOM 551 N N . LEU A 1 83 ? 37.512 11.223 -46.555 1.00 53.06 83 LEU A N 1
ATOM 552 C CA . LEU A 1 83 ? 37.730 9.788 -46.652 1.00 53.06 83 LEU A CA 1
ATOM 553 C C . LEU A 1 83 ? 38.965 9.486 -47.500 1.00 53.06 83 LEU A C 1
ATOM 555 O O . LEU A 1 83 ? 38.900 8.756 -48.481 1.00 53.06 83 LEU A O 1
ATOM 559 N N . GLY A 1 84 ? 40.081 10.087 -47.073 1.00 52.38 84 GLY A N 1
ATOM 560 C CA . GLY A 1 84 ? 41.425 10.037 -47.658 1.00 52.38 84 GLY A CA 1
ATOM 561 C C . GLY A 1 84 ? 41.662 8.941 -48.702 1.00 52.38 84 GLY A C 1
ATOM 562 O O . GLY A 1 84 ? 41.648 7.747 -48.402 1.00 52.38 84 GLY A O 1
ATOM 563 N N . SER A 1 85 ? 41.942 9.365 -49.933 1.00 52.97 85 SER A N 1
ATOM 564 C CA . SER A 1 85 ? 42.299 8.513 -51.063 1.00 52.97 85 SER A CA 1
ATOM 565 C C . SER A 1 85 ? 43.715 7.954 -50.901 1.00 52.97 85 SER A C 1
ATOM 567 O O . SER A 1 85 ? 44.671 8.472 -51.472 1.00 52.97 85 SER A O 1
ATOM 569 N N . THR A 1 86 ? 43.875 6.895 -50.115 1.00 54.38 86 THR A N 1
ATOM 570 C CA . THR A 1 86 ? 45.111 6.099 -50.103 1.00 54.38 86 THR A CA 1
ATOM 571 C C . THR A 1 86 ? 44.870 4.800 -50.868 1.00 54.38 86 THR A C 1
ATOM 573 O O . THR A 1 86 ? 44.220 3.888 -50.366 1.00 54.38 86 THR A O 1
ATOM 576 N N . GLY A 1 87 ? 45.361 4.738 -52.115 1.00 58.59 87 GLY A N 1
ATOM 577 C CA . GLY A 1 87 ? 45.522 3.471 -52.846 1.00 58.59 87 GLY A CA 1
ATOM 578 C C . GLY A 1 87 ? 44.980 3.379 -54.277 1.00 58.59 87 GLY A C 1
ATOM 579 O O . GLY A 1 87 ? 45.136 2.326 -54.882 1.00 58.59 87 GLY A O 1
ATOM 580 N N . CYS A 1 88 ? 44.382 4.426 -54.854 1.00 57.41 88 CYS A N 1
ATOM 581 C CA . CYS A 1 88 ? 43.939 4.399 -56.257 1.00 57.41 88 CYS A CA 1
ATOM 582 C C . CYS A 1 88 ? 44.690 5.458 -57.076 1.00 57.41 88 CYS A C 1
ATOM 584 O O . CYS A 1 88 ? 44.692 6.627 -56.700 1.00 57.41 88 CYS A O 1
ATOM 586 N N . SER A 1 89 ? 45.268 5.087 -58.227 1.00 58.53 89 SER A N 1
ATOM 587 C CA . SER A 1 89 ? 45.897 6.036 -59.169 1.00 58.53 89 SER A CA 1
ATOM 588 C C . SER A 1 89 ? 44.875 6.822 -60.021 1.00 58.53 89 SER A C 1
ATOM 590 O O . SER A 1 89 ? 45.225 7.368 -61.064 1.00 58.53 89 SER A O 1
ATOM 592 N N . GLY A 1 90 ? 43.600 6.852 -59.606 1.00 65.44 90 GLY A N 1
ATOM 593 C CA . GLY A 1 90 ? 42.456 7.446 -60.313 1.00 65.44 90 GLY A CA 1
ATOM 594 C C . GLY A 1 90 ? 41.336 7.887 -59.353 1.00 65.44 90 GLY A C 1
ATOM 595 O O . GLY A 1 90 ? 41.556 7.980 -58.145 1.00 65.44 90 GLY A O 1
ATOM 596 N N . ARG A 1 91 ? 40.116 8.155 -59.861 1.00 67.75 91 ARG A N 1
ATOM 597 C CA . ARG A 1 91 ? 38.943 8.463 -59.008 1.00 67.75 91 ARG A CA 1
ATOM 598 C C . ARG A 1 91 ? 38.568 7.229 -58.181 1.00 67.75 91 ARG A C 1
ATOM 600 O O . ARG A 1 91 ? 38.439 6.133 -58.720 1.00 67.75 91 ARG A O 1
ATOM 607 N N . SER A 1 92 ? 38.375 7.407 -56.878 1.00 66.88 92 SER A N 1
ATOM 608 C CA . SER A 1 92 ? 37.917 6.348 -55.972 1.00 66.88 92 SER A CA 1
ATOM 609 C C . SER A 1 92 ? 36.612 6.748 -55.300 1.00 66.88 92 SER A C 1
ATOM 611 O O . SER A 1 92 ? 36.378 7.929 -55.038 1.00 66.88 92 SER A O 1
ATOM 613 N N . VAL A 1 93 ? 35.749 5.760 -55.063 1.00 69.62 93 VAL A N 1
ATOM 614 C CA . VAL A 1 93 ? 34.475 5.919 -54.355 1.00 69.62 93 VAL A CA 1
ATOM 615 C C . VAL A 1 93 ? 34.530 5.048 -53.109 1.00 69.62 93 VAL A C 1
ATOM 617 O O . VAL A 1 93 ? 34.842 3.859 -53.190 1.00 69.62 93 VAL A O 1
ATOM 620 N N . GLN A 1 94 ? 34.233 5.629 -51.948 1.00 69.50 94 GLN A N 1
ATOM 621 C CA . GLN A 1 94 ? 34.069 4.844 -50.732 1.00 69.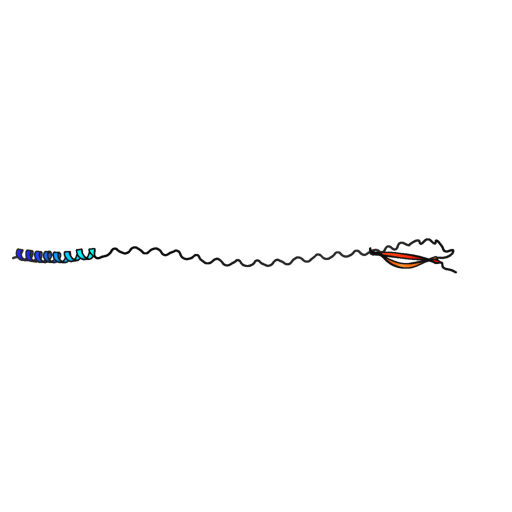50 94 GLN A CA 1
ATOM 622 C C . GLN A 1 94 ? 32.652 4.315 -50.622 1.00 69.50 94 GLN A C 1
ATOM 624 O O . GLN A 1 94 ? 31.692 5.080 -50.549 1.00 69.50 94 GLN A O 1
ATOM 629 N N . VAL A 1 95 ? 32.546 2.991 -50.575 1.00 73.94 95 VAL A N 1
ATOM 630 C CA . VAL A 1 95 ? 31.279 2.285 -50.412 1.00 73.94 95 VAL A CA 1
ATOM 631 C C . VAL A 1 95 ? 31.199 1.783 -48.977 1.00 73.94 95 VAL A C 1
ATOM 633 O O . VAL A 1 95 ? 32.156 1.214 -48.446 1.00 73.94 95 VAL A O 1
ATOM 636 N N . ILE A 1 96 ? 30.057 2.020 -48.336 1.00 80.62 96 ILE A N 1
ATOM 637 C CA . ILE A 1 96 ? 29.734 1.399 -47.053 1.00 80.62 96 ILE A CA 1
ATOM 638 C C . ILE A 1 96 ? 29.343 -0.044 -47.366 1.00 80.62 96 ILE A C 1
ATOM 640 O O . ILE A 1 96 ? 28.334 -0.263 -48.030 1.00 80.62 96 ILE A O 1
ATOM 644 N N . THR A 1 97 ? 30.153 -1.011 -46.942 1.00 79.94 97 THR A N 1
ATOM 645 C CA . THR A 1 97 ? 29.867 -2.434 -47.189 1.00 79.94 97 THR A CA 1
ATOM 646 C C . THR A 1 97 ? 28.971 -3.016 -46.113 1.00 79.94 97 THR A C 1
ATOM 648 O O . THR A 1 97 ? 28.127 -3.850 -46.409 1.00 79.94 97 THR A O 1
ATOM 651 N N . ASP A 1 98 ? 29.120 -2.532 -44.879 1.00 81.75 98 ASP A N 1
ATOM 652 C CA . ASP A 1 98 ? 28.411 -3.076 -43.731 1.00 81.75 98 ASP A CA 1
ATOM 653 C C . ASP A 1 98 ? 28.011 -1.970 -42.762 1.00 81.75 98 ASP A C 1
ATOM 655 O O . ASP A 1 98 ? 28.781 -1.047 -42.467 1.00 81.75 98 ASP A O 1
ATOM 659 N N . VAL A 1 99 ? 26.800 -2.103 -42.228 1.00 84.38 99 VAL A N 1
ATOM 660 C CA . VAL A 1 99 ? 26.273 -1.262 -41.156 1.00 84.38 99 VAL A CA 1
ATOM 661 C C . VAL A 1 99 ? 25.925 -2.175 -39.994 1.00 84.38 99 VAL A C 1
ATOM 663 O O . VAL A 1 99 ? 25.045 -3.022 -40.105 1.00 84.38 99 VAL A O 1
ATOM 666 N N . THR A 1 100 ? 26.618 -2.009 -38.871 1.00 84.75 100 THR A N 1
ATOM 667 C CA . THR A 1 100 ? 26.389 -2.816 -37.666 1.00 84.75 100 THR A CA 1
ATOM 668 C C . THR A 1 100 ? 25.980 -1.928 -36.499 1.00 84.75 100 THR A C 1
ATOM 670 O O . THR A 1 100 ? 26.498 -0.823 -36.327 1.00 84.75 100 THR A O 1
ATOM 673 N N . VAL A 1 101 ? 25.028 -2.403 -35.693 1.00 83.38 101 VAL A N 1
ATOM 674 C CA . VAL A 1 101 ? 24.606 -1.741 -34.453 1.00 83.38 101 VAL A CA 1
ATOM 675 C C . VAL A 1 101 ? 25.369 -2.381 -33.302 1.00 83.38 101 VAL A C 1
ATOM 677 O O . VAL A 1 101 ? 25.209 -3.568 -33.031 1.00 83.38 101 VAL A O 1
ATOM 680 N N . THR A 1 102 ? 26.220 -1.611 -32.628 1.00 81.31 102 THR A N 1
ATOM 681 C CA . THR A 1 102 ? 26.982 -2.111 -31.476 1.00 81.31 102 THR A CA 1
ATOM 682 C C . THR A 1 102 ? 26.167 -2.016 -30.185 1.00 81.31 102 THR A C 1
ATOM 684 O O . THR A 1 102 ? 25.288 -1.156 -30.065 1.00 81.31 102 THR A O 1
ATOM 687 N N . ALA A 1 103 ? 26.500 -2.848 -29.189 1.00 69.44 103 ALA A N 1
ATOM 688 C CA . ALA A 1 103 ? 25.972 -2.744 -27.828 1.00 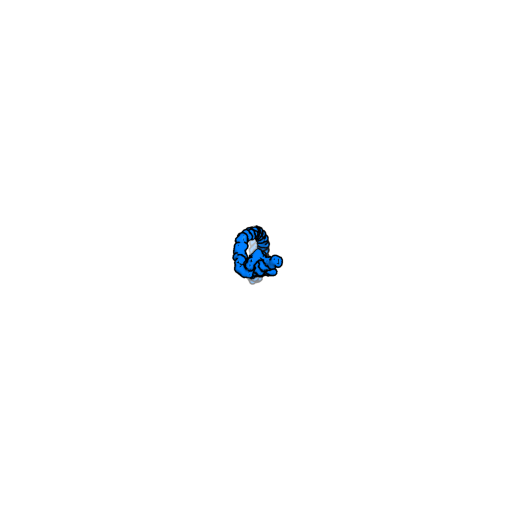69.44 103 ALA A CA 1
ATOM 689 C C . ALA A 1 103 ? 26.198 -1.311 -27.308 1.00 69.44 103 ALA A C 1
ATOM 691 O O . ALA A 1 103 ? 27.334 -0.876 -27.142 1.00 69.44 103 ALA A O 1
ATOM 692 N N . GLY A 1 104 ? 25.117 -0.539 -27.180 1.00 71.44 104 GLY A N 1
ATOM 693 C CA . GLY A 1 104 ? 25.168 0.913 -26.953 1.00 71.44 104 GLY A CA 1
ATOM 694 C C . GLY A 1 104 ? 24.507 1.773 -28.038 1.00 71.44 104 GLY A C 1
ATOM 695 O O . GLY A 1 104 ? 24.738 2.977 -28.059 1.00 71.44 104 GLY A O 1
ATOM 696 N N . GLN A 1 105 ? 23.704 1.186 -28.939 1.00 76.75 105 GLN A N 1
ATOM 697 C CA . GLN A 1 105 ? 22.914 1.912 -29.955 1.00 76.75 105 GLN A CA 1
ATOM 698 C C . GLN A 1 105 ? 23.751 2.822 -30.870 1.00 76.75 105 GLN A C 1
ATOM 700 O O . GLN A 1 105 ? 23.273 3.833 -31.386 1.00 76.75 105 GLN A O 1
ATOM 705 N N . LYS A 1 106 ? 25.016 2.465 -31.096 1.00 79.06 106 LYS A N 1
ATOM 706 C CA . LYS A 1 106 ? 25.906 3.208 -31.985 1.00 79.06 106 LYS A CA 1
ATOM 707 C C . LYS A 1 106 ? 26.001 2.490 -33.325 1.00 79.06 106 LYS A C 1
ATOM 709 O O . LYS A 1 106 ? 26.249 1.288 -33.380 1.00 79.06 106 LYS A O 1
ATOM 714 N N . LEU A 1 107 ? 25.800 3.241 -34.404 1.00 85.56 107 LEU A N 1
ATOM 715 C CA . LEU A 1 107 ? 25.976 2.754 -35.769 1.00 85.56 107 LEU A CA 1
ATOM 716 C C . LEU A 1 107 ? 27.470 2.743 -36.104 1.00 85.56 107 LEU A C 1
ATOM 718 O O . LEU A 1 107 ? 28.128 3.787 -36.072 1.00 85.56 107 LEU A O 1
ATOM 722 N N . ARG A 1 108 ? 28.009 1.567 -36.422 1.00 81.00 108 ARG A N 1
ATOM 723 C CA . ARG A 1 108 ? 29.373 1.388 -36.921 1.00 81.00 108 ARG A CA 1
ATOM 724 C C . ARG A 1 108 ? 29.307 1.040 -38.406 1.00 81.00 108 ARG A C 1
ATOM 726 O O . ARG A 1 108 ? 28.688 0.055 -38.794 1.00 81.00 108 ARG A O 1
ATOM 733 N N . LEU A 1 109 ? 29.933 1.884 -39.221 1.00 86.25 109 LEU A N 1
ATOM 734 C CA . LEU A 1 109 ? 29.983 1.757 -40.677 1.00 86.25 109 LEU A CA 1
ATOM 735 C C . LEU A 1 109 ? 31.341 1.176 -41.080 1.00 86.25 109 LEU A C 1
ATOM 737 O O . LEU A 1 109 ? 32.373 1.760 -40.732 1.00 86.25 109 LEU A O 1
ATOM 741 N N . THR A 1 110 ? 31.348 0.079 -41.830 1.00 81.56 110 THR A N 1
ATOM 742 C CA . THR A 1 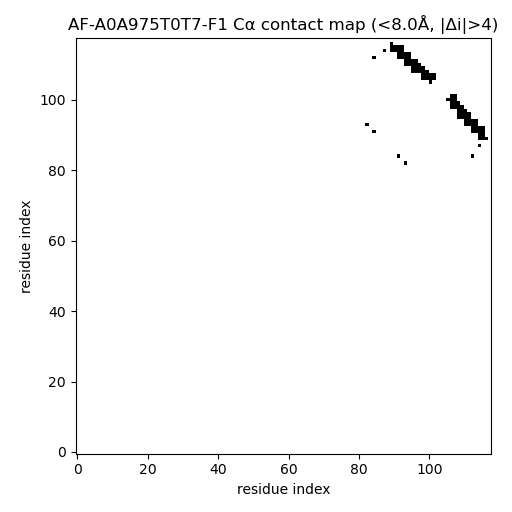110 ? 32.553 -0.452 -42.482 1.00 81.56 110 THR A CA 1
ATOM 743 C C . THR A 1 110 ? 32.655 0.147 -43.879 1.00 81.56 110 THR A C 1
ATOM 745 O O . THR A 1 110 ? 31.703 0.081 -44.656 1.00 81.56 110 THR A O 1
ATOM 748 N N . LYS A 1 111 ? 33.793 0.769 -44.196 1.00 80.50 111 LYS A N 1
ATOM 749 C CA . LYS A 1 111 ? 34.023 1.457 -45.473 1.00 80.50 111 LYS A CA 1
ATOM 750 C C . LYS A 1 111 ? 35.092 0.735 -46.274 1.00 80.50 111 LYS A C 1
ATOM 752 O O . LYS A 1 111 ? 36.115 0.341 -45.714 1.00 80.50 111 LYS A O 1
ATOM 757 N N . LYS A 1 112 ? 34.876 0.613 -47.581 1.00 78.75 112 LYS A N 1
ATOM 758 C CA . LYS A 1 112 ? 35.849 0.067 -48.529 1.00 78.75 112 LYS A CA 1
ATOM 759 C C . LYS A 1 112 ? 36.110 1.076 -49.642 1.00 78.75 112 LYS A C 1
ATOM 761 O O . LYS A 1 112 ? 35.174 1.647 -50.197 1.00 78.75 112 LYS A O 1
ATOM 766 N N . ASN A 1 113 ? 37.383 1.280 -49.971 1.00 72.75 113 ASN A N 1
ATOM 767 C CA . ASN A 1 113 ? 37.789 2.047 -51.145 1.00 72.75 113 ASN A CA 1
ATOM 768 C C . ASN A 1 113 ? 37.576 1.191 -52.399 1.00 72.75 113 ASN A C 1
ATOM 770 O O . ASN A 1 113 ? 38.168 0.116 -52.515 1.00 72.75 113 ASN A O 1
ATOM 774 N N . VAL A 1 114 ? 36.746 1.661 -53.329 1.00 71.81 114 VAL A N 1
ATOM 775 C CA . VAL A 1 114 ? 36.579 1.051 -54.653 1.00 71.81 114 VAL A CA 1
ATOM 776 C C . VAL A 1 114 ? 37.227 1.976 -55.679 1.00 71.81 114 VAL A C 1
ATOM 778 O O . VAL A 1 114 ? 36.846 3.142 -55.806 1.00 71.81 114 VAL A O 1
ATOM 781 N N . CYS A 1 115 ? 38.237 1.475 -56.391 1.00 69.81 115 CYS A N 1
ATOM 782 C CA . CYS A 1 115 ? 38.865 2.222 -57.476 1.00 69.81 115 CYS A CA 1
ATOM 783 C C . CYS A 1 115 ? 37.975 2.156 -58.723 1.00 69.81 115 CYS A C 1
ATOM 785 O O . CYS A 1 115 ? 37.570 1.068 -59.134 1.00 69.81 115 CYS A O 1
ATOM 787 N N . VAL A 1 116 ? 37.691 3.306 -59.339 1.00 66.19 116 VAL A N 1
ATOM 788 C CA . VAL A 1 116 ? 37.026 3.352 -60.645 1.00 66.19 116 VAL A CA 1
ATOM 789 C C . VAL A 1 116 ? 38.099 3.119 -61.701 1.00 66.19 116 VAL A C 1
ATOM 791 O O . VAL A 1 116 ? 38.911 4.004 -61.979 1.00 66.19 116 VAL A O 1
ATOM 794 N N . VAL A 1 117 ? 38.143 1.901 -62.234 1.00 61.12 117 VAL A N 1
ATOM 795 C CA . VAL A 1 117 ? 38.985 1.566 -63.387 1.00 61.12 117 VAL A CA 1
ATOM 796 C C . VAL A 1 117 ? 38.310 2.156 -64.627 1.00 61.12 117 VAL A C 1
ATOM 798 O O . VAL A 1 117 ? 37.086 2.104 -64.735 1.00 61.12 117 VAL A O 1
ATOM 801 N N . LYS A 1 118 ? 39.094 2.810 -65.485 1.00 61.62 118 LYS A N 1
ATOM 802 C CA . LYS A 1 118 ? 38.603 3.461 -66.703 1.00 61.62 118 LYS A CA 1
ATOM 803 C C . LYS A 1 118 ? 38.287 2.439 -67.786 1.00 61.62 118 LYS A C 1
ATOM 805 O O . LYS A 1 118 ? 39.029 1.435 -67.842 1.00 61.62 118 LYS A O 1
#

Secondary structure (DSSP, 8-state):
-HHHHHHHHHHHHHHHHHHHHHHHTTSSSS-PPPPPPPPPPPPPPPPPPPPPPPPPPPPPPPPPPPPPPPPPPP------------S-SS-EEEEEEEEEEETTTEEEEEEEEEE---